Protein AF-A0A4V6HYA2-F1 (afdb_monomer_lite)

Structure (mmCIF, N/CA/C/O backbone):
data_AF-A0A4V6HYA2-F1
#
_entry.id   AF-A0A4V6HYA2-F1
#
loop_
_atom_site.group_PDB
_atom_site.id
_atom_site.type_symbol
_atom_site.label_atom_id
_atom_site.label_alt_id
_atom_site.label_comp_id
_atom_site.label_asym_id
_atom_site.label_entity_id
_atom_site.label_seq_id
_atom_site.pdbx_PDB_ins_code
_atom_site.Cartn_x
_atom_site.Cartn_y
_atom_site.Cartn_z
_atom_site.occupancy
_atom_site.B_iso_or_equiv
_atom_site.auth_seq_id
_atom_site.auth_comp_id
_atom_site.auth_asym_id
_atom_site.auth_atom_id
_atom_site.pdbx_PDB_model_num
ATOM 1 N N . MET A 1 1 ? -31.489 22.008 8.242 1.00 46.75 1 MET A N 1
ATOM 2 C CA . MET A 1 1 ? -30.169 21.991 8.919 1.00 46.75 1 MET A CA 1
ATOM 3 C C . MET A 1 1 ? -29.322 20.833 8.370 1.00 46.75 1 MET A C 1
ATOM 5 O O . MET A 1 1 ? -29.448 19.727 8.863 1.00 46.75 1 MET A O 1
ATOM 9 N N . ARG A 1 2 ? -28.520 21.044 7.308 1.00 51.34 2 ARG A N 1
ATOM 10 C CA . ARG A 1 2 ? -27.666 20.003 6.662 1.00 51.34 2 ARG A CA 1
ATOM 11 C C . ARG A 1 2 ? -26.319 20.557 6.142 1.00 51.34 2 ARG A C 1
ATOM 13 O O . ARG A 1 2 ? -25.624 19.907 5.380 1.00 51.34 2 ARG A O 1
ATOM 20 N N . ARG A 1 3 ? -25.953 21.790 6.525 1.00 50.59 3 ARG A N 1
ATOM 21 C CA . ARG A 1 3 ? -24.832 22.545 5.924 1.00 50.59 3 ARG A CA 1
ATOM 22 C C . ARG A 1 3 ? -23.485 22.354 6.636 1.00 50.59 3 ARG A C 1
ATOM 24 O O . ARG A 1 3 ? -22.467 22.786 6.120 1.00 50.59 3 ARG A O 1
ATOM 31 N N . ASN A 1 4 ? -23.471 21.728 7.818 1.00 56.28 4 ASN A N 1
ATOM 32 C CA . ASN A 1 4 ? -22.275 21.680 8.668 1.00 56.28 4 ASN A CA 1
ATOM 33 C C . ASN A 1 4 ? -21.522 20.337 8.637 1.00 56.28 4 ASN A C 1
ATOM 35 O O . ASN A 1 4 ? -20.375 20.297 9.064 1.00 56.28 4 ASN A O 1
ATOM 39 N N . SER A 1 5 ? -22.139 19.248 8.163 1.00 59.78 5 SER A N 1
ATOM 40 C CA . SER A 1 5 ? -21.451 17.958 7.979 1.00 59.78 5 SER A CA 1
ATOM 41 C C . SER A 1 5 ? -20.644 17.948 6.682 1.00 59.78 5 SER A C 1
ATOM 43 O O . SER A 1 5 ? -19.444 17.720 6.711 1.00 59.78 5 SER A O 1
ATOM 45 N N . PHE A 1 6 ? -21.269 18.364 5.580 1.00 61.50 6 PHE A N 1
ATOM 46 C CA . PHE A 1 6 ? -20.669 18.379 4.244 1.00 61.50 6 PHE A CA 1
ATOM 47 C C . PHE A 1 6 ? -19.342 19.156 4.174 1.00 61.50 6 PHE A C 1
ATOM 49 O O . PHE A 1 6 ? -18.348 18.660 3.656 1.00 61.50 6 PHE A O 1
ATOM 56 N N . ASN A 1 7 ? -19.285 20.343 4.790 1.00 66.69 7 ASN A N 1
ATOM 57 C CA . ASN A 1 7 ? -18.055 21.139 4.843 1.00 66.69 7 ASN A CA 1
ATOM 58 C C . ASN A 1 7 ? -16.952 20.477 5.683 1.00 66.69 7 ASN A C 1
ATOM 60 O O . ASN A 1 7 ? -15.773 20.665 5.396 1.00 66.69 7 ASN A O 1
ATOM 64 N N . LYS A 1 8 ? -17.311 19.709 6.717 1.00 73.81 8 LYS A N 1
ATOM 65 C CA . LYS A 1 8 ? -16.336 19.008 7.563 1.00 73.81 8 LYS A CA 1
ATOM 66 C C . LYS A 1 8 ? -15.752 17.794 6.851 1.00 73.81 8 LYS A C 1
ATOM 68 O O . LYS A 1 8 ? -14.559 17.547 6.991 1.00 73.81 8 LYS A O 1
ATOM 73 N N . ASP A 1 9 ? -16.566 17.069 6.093 1.00 72.31 9 ASP A N 1
ATOM 74 C CA . ASP A 1 9 ? -16.122 15.874 5.372 1.00 72.31 9 ASP A CA 1
ATOM 75 C C . ASP A 1 9 ? -15.231 16.247 4.180 1.00 72.31 9 ASP A C 1
ATOM 77 O O . ASP A 1 9 ? -14.180 15.635 3.985 1.00 72.31 9 ASP A O 1
ATOM 81 N N . ILE A 1 10 ? -15.555 17.337 3.474 1.00 77.19 10 ILE A N 1
ATOM 82 C CA . ILE A 1 10 ? -14.677 17.915 2.445 1.00 77.19 10 ILE A CA 1
ATOM 83 C C . ILE A 1 10 ? -13.364 18.406 3.058 1.00 77.19 10 ILE A C 1
ATOM 85 O O . ILE A 1 10 ? -12.298 18.096 2.538 1.00 77.19 10 ILE A O 1
ATOM 89 N N . LEU A 1 11 ? -13.408 19.135 4.179 1.00 80.25 11 LEU A N 1
ATOM 90 C CA . LEU A 1 11 ? -12.188 19.629 4.822 1.00 80.25 11 LEU A CA 1
ATOM 91 C C . LEU A 1 11 ? -11.272 18.477 5.259 1.00 80.25 11 LEU A C 1
ATOM 93 O O . LEU A 1 11 ? -10.065 18.537 5.040 1.00 80.25 11 LEU A O 1
ATOM 97 N N . LYS A 1 12 ? -11.837 17.405 5.827 1.00 77.56 12 LYS A N 1
ATOM 98 C CA . LYS A 1 12 ? -11.081 16.190 6.167 1.00 77.56 12 LYS A CA 1
ATOM 99 C C . LYS A 1 12 ? -10.461 15.542 4.934 1.00 77.56 12 LYS A C 1
ATOM 101 O O . LYS A 1 12 ? -9.296 15.168 4.986 1.00 77.56 12 LYS A O 1
ATOM 106 N N . ALA A 1 13 ? -11.223 15.424 3.847 1.00 76.88 13 ALA A N 1
ATOM 107 C CA . ALA A 1 13 ? -10.752 14.854 2.590 1.00 76.88 13 ALA A CA 1
ATOM 108 C C . ALA A 1 13 ? -9.584 15.665 2.002 1.00 76.88 13 ALA A C 1
ATOM 110 O O . ALA A 1 13 ? -8.566 15.090 1.633 1.00 76.88 13 ALA A O 1
ATOM 111 N N . VAL A 1 14 ? -9.692 16.998 2.000 1.00 80.25 14 VAL A N 1
ATOM 112 C CA . VAL A 1 14 ? -8.632 17.904 1.529 1.00 80.25 14 VAL A CA 1
ATOM 113 C C . VAL A 1 14 ? -7.381 17.803 2.399 1.00 80.25 14 VAL A C 1
ATOM 115 O O . VAL A 1 14 ? -6.282 17.724 1.863 1.00 80.25 14 VAL A O 1
ATOM 118 N N . ILE A 1 15 ? -7.526 17.768 3.727 1.00 84.31 15 ILE A N 1
ATOM 119 C CA . ILE A 1 15 ? -6.385 17.625 4.645 1.00 84.31 15 ILE A CA 1
ATOM 120 C C . ILE A 1 15 ? -5.699 16.266 4.458 1.00 84.31 15 ILE A C 1
ATOM 122 O O . ILE A 1 15 ? -4.473 16.209 4.431 1.00 84.31 15 ILE A O 1
ATOM 126 N N . LEU A 1 16 ? -6.471 15.186 4.306 1.00 80.00 16 LEU A N 1
ATOM 127 C CA . LEU A 1 16 ? -5.935 13.848 4.041 1.00 80.00 16 LEU A CA 1
ATOM 128 C C . LEU A 1 16 ? -5.175 13.793 2.718 1.00 80.00 16 LEU A C 1
ATOM 130 O O . LEU A 1 16 ? -4.045 13.316 2.692 1.00 80.00 16 LEU A O 1
ATOM 134 N N . PHE A 1 17 ? -5.771 14.318 1.648 1.00 81.50 17 PHE A N 1
ATOM 135 C CA . PHE A 1 17 ? -5.132 14.389 0.338 1.00 81.50 17 PHE A CA 1
ATOM 136 C C . PHE A 1 17 ? -3.841 15.209 0.391 1.00 81.50 17 PHE A C 1
ATOM 138 O O . PHE A 1 17 ? -2.791 14.724 -0.013 1.00 81.50 17 PHE A O 1
ATOM 145 N N . ALA A 1 18 ? -3.890 16.416 0.963 1.00 81.31 18 ALA A N 1
ATOM 146 C CA . ALA A 1 18 ? -2.717 17.275 1.089 1.00 81.31 18 ALA A CA 1
ATOM 147 C C . ALA A 1 18 ? -1.606 16.612 1.920 1.00 81.31 18 ALA A C 1
ATOM 149 O O . ALA A 1 18 ? -0.442 16.672 1.537 1.00 81.31 18 ALA A O 1
ATOM 150 N N . GLY A 1 19 ? -1.957 15.950 3.027 1.00 81.94 19 GLY A N 1
ATOM 151 C CA . GLY A 1 19 ? -1.000 15.227 3.861 1.00 81.94 19 GLY A CA 1
ATOM 152 C C . GLY A 1 19 ? -0.316 14.079 3.118 1.00 81.94 19 GLY A C 1
ATOM 153 O O . GLY A 1 19 ? 0.905 13.962 3.189 1.00 81.94 19 GLY A O 1
ATOM 154 N N . LEU A 1 20 ? -1.083 13.279 2.369 1.00 81.69 20 LEU A N 1
ATOM 155 C CA . LEU A 1 20 ? -0.540 12.193 1.548 1.00 81.69 20 LEU A CA 1
ATOM 156 C C . LEU A 1 20 ? 0.333 12.729 0.408 1.00 81.69 20 LEU A C 1
ATOM 158 O O . LEU A 1 20 ? 1.443 12.248 0.238 1.00 81.69 20 LEU A O 1
ATOM 162 N N . CYS A 1 21 ? -0.093 13.770 -0.310 1.00 79.06 21 CYS A N 1
ATOM 163 C CA . CYS A 1 21 ? 0.717 14.369 -1.376 1.00 79.06 21 CYS A CA 1
ATOM 164 C C . CYS A 1 21 ? 2.042 14.941 -0.864 1.00 79.06 21 CYS A C 1
ATOM 166 O O . CYS A 1 21 ? 3.073 14.763 -1.509 1.00 79.06 21 CYS A O 1
ATOM 168 N N . ILE A 1 22 ? 2.035 15.620 0.289 1.00 82.44 22 ILE A N 1
ATOM 169 C CA . ILE A 1 22 ? 3.264 16.139 0.902 1.00 82.44 22 ILE A CA 1
ATOM 170 C C . ILE A 1 22 ? 4.171 14.980 1.315 1.00 82.44 22 ILE A C 1
ATOM 172 O O . ILE A 1 22 ? 5.372 15.041 1.067 1.00 82.44 22 ILE A O 1
ATOM 176 N N . TYR A 1 23 ? 3.610 13.930 1.921 1.00 83.62 23 TYR A N 1
ATOM 177 C CA . TYR A 1 23 ? 4.384 12.754 2.306 1.00 83.62 23 TYR A CA 1
ATOM 178 C C . TYR A 1 23 ? 5.027 12.092 1.088 1.00 83.62 23 TYR A C 1
ATOM 180 O O . TYR A 1 23 ? 6.231 11.872 1.096 1.00 83.62 23 TYR A O 1
ATOM 188 N N . GLU A 1 24 ? 4.252 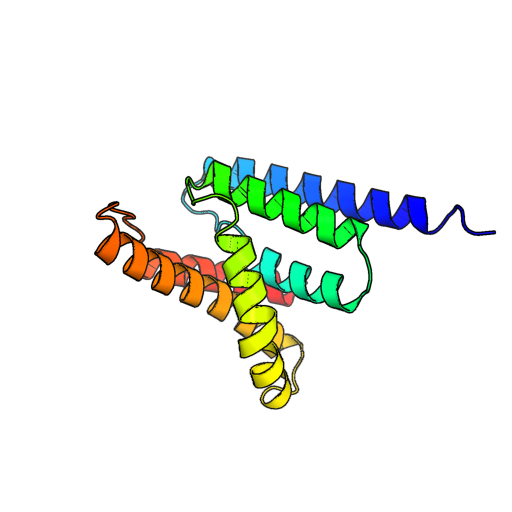11.839 0.036 1.00 78.19 24 GLU A N 1
ATOM 189 C CA . GLU A 1 24 ? 4.734 11.202 -1.191 1.00 78.19 24 GLU A CA 1
ATOM 190 C C . GLU A 1 24 ? 5.782 12.050 -1.900 1.00 78.19 24 GLU A C 1
ATOM 192 O O . GLU A 1 24 ? 6.796 11.523 -2.334 1.00 78.19 24 GLU A O 1
ATOM 197 N N . SER A 1 25 ? 5.617 13.374 -1.913 1.00 76.31 25 SER A N 1
ATOM 198 C CA . SER A 1 25 ? 6.635 14.281 -2.461 1.00 76.31 25 SER A CA 1
ATOM 199 C C . SER A 1 25 ? 7.949 14.232 -1.666 1.00 76.31 25 SER A C 1
ATOM 201 O O . SER A 1 25 ? 9.025 14.450 -2.215 1.00 76.31 25 SER A O 1
ATOM 203 N N . ILE A 1 26 ? 7.889 13.975 -0.354 1.00 77.88 26 ILE A N 1
ATOM 204 C CA . ILE A 1 26 ? 9.082 13.796 0.489 1.00 77.88 26 ILE A CA 1
ATOM 205 C C . ILE A 1 26 ? 9.661 12.387 0.299 1.00 77.88 26 ILE A C 1
ATOM 207 O O . ILE A 1 26 ? 10.882 12.222 0.267 1.00 77.88 26 ILE A O 1
ATOM 211 N N . ALA A 1 27 ? 8.800 11.378 0.164 1.00 75.94 27 ALA A N 1
ATOM 212 C CA . ALA A 1 27 ? 9.175 9.989 -0.056 1.00 75.94 27 ALA A CA 1
ATOM 213 C C . ALA A 1 27 ? 9.836 9.790 -1.425 1.00 75.94 27 ALA A C 1
ATOM 215 O O . ALA A 1 27 ? 10.847 9.100 -1.507 1.00 75.94 27 ALA A O 1
ATOM 216 N N . SER A 1 28 ? 9.368 10.467 -2.478 1.00 68.50 28 SER A N 1
AT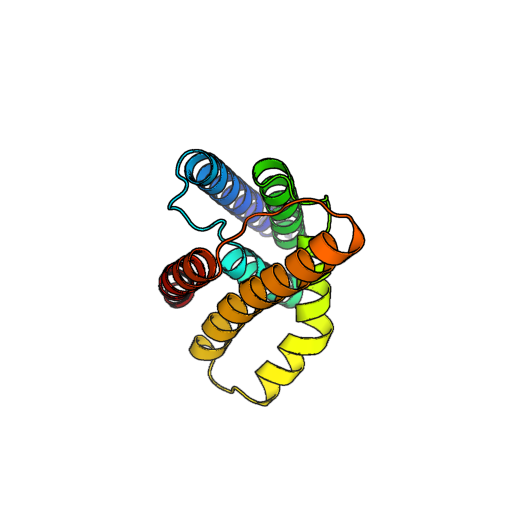OM 217 C CA . SER A 1 28 ? 9.980 10.389 -3.809 1.00 68.50 28 SER A CA 1
ATOM 218 C C . SER A 1 28 ? 11.401 10.968 -3.836 1.00 68.50 28 SER A C 1
ATOM 220 O O . SER A 1 28 ? 12.253 10.496 -4.589 1.00 68.50 28 SER A O 1
ATOM 222 N N . MET A 1 29 ? 11.715 11.917 -2.945 1.00 71.38 29 MET A N 1
ATOM 223 C CA . MET A 1 29 ? 13.083 12.419 -2.744 1.00 71.38 29 MET A CA 1
ATOM 224 C C . MET A 1 29 ? 13.960 11.492 -1.885 1.00 71.38 29 MET A C 1
ATOM 226 O O . MET A 1 29 ? 15.189 11.547 -1.974 1.00 71.38 29 MET A O 1
ATOM 230 N N . LEU A 1 30 ? 13.359 10.655 -1.037 1.00 71.69 30 LEU A N 1
ATOM 231 C CA . LEU A 1 30 ? 14.042 9.783 -0.083 1.00 71.69 30 LEU A CA 1
ATOM 232 C C . LEU A 1 30 ? 13.723 8.318 -0.391 1.00 71.69 30 LEU A C 1
ATOM 234 O O . LEU A 1 30 ? 12.768 7.766 0.138 1.00 71.69 30 LEU A O 1
ATOM 238 N N . VAL A 1 31 ? 14.611 7.645 -1.128 1.00 68.12 31 VAL A N 1
ATOM 239 C CA . VAL A 1 31 ? 14.508 6.217 -1.520 1.00 68.12 31 VAL A CA 1
ATOM 240 C C . VAL A 1 31 ? 14.205 5.258 -0.348 1.00 68.12 31 VAL A C 1
ATOM 242 O O . VAL A 1 31 ? 13.755 4.135 -0.546 1.00 68.12 31 VAL A O 1
ATOM 245 N N . PHE A 1 32 ? 14.464 5.680 0.890 1.00 67.62 32 PHE A N 1
ATOM 246 C CA . PHE A 1 32 ? 14.249 4.883 2.094 1.00 67.62 32 PHE A CA 1
ATOM 247 C C . PHE A 1 32 ? 12.822 4.963 2.662 1.00 67.62 32 PHE A C 1
ATOM 249 O O . PHE A 1 32 ? 12.470 4.155 3.522 1.00 67.62 32 PHE A O 1
ATOM 256 N N . LEU A 1 33 ? 12.007 5.931 2.235 1.00 69.31 33 LEU A N 1
ATOM 257 C CA . LEU A 1 33 ? 10.640 6.085 2.727 1.00 69.31 33 LEU A CA 1
ATOM 258 C C . LEU A 1 33 ? 9.675 5.178 1.940 1.00 69.31 33 LEU A C 1
ATOM 260 O O . LEU A 1 33 ? 9.722 5.169 0.712 1.00 69.31 33 LEU A O 1
ATOM 264 N N . PRO A 1 34 ? 8.797 4.421 2.624 1.00 74.12 34 PRO A N 1
ATOM 265 C CA . PRO A 1 34 ? 7.817 3.573 1.960 1.00 74.12 34 PRO A CA 1
ATOM 266 C C . PRO A 1 34 ? 6.699 4.420 1.321 1.00 74.12 34 PRO A C 1
ATOM 268 O O . PRO A 1 34 ? 6.225 5.348 1.973 1.00 74.12 34 PRO A O 1
ATOM 271 N N . PRO A 1 35 ? 6.207 4.073 0.119 1.00 75.56 35 PRO A N 1
ATOM 272 C CA . PRO A 1 35 ? 5.159 4.812 -0.613 1.00 75.56 35 PRO A CA 1
ATOM 273 C C . PRO A 1 35 ? 3.724 4.676 -0.042 1.00 75.56 35 PRO A C 1
ATOM 275 O O . PRO A 1 35 ? 2.739 4.686 -0.778 1.00 75.56 35 PRO A O 1
ATOM 278 N N . LEU A 1 36 ? 3.586 4.450 1.272 1.00 84.31 36 LEU A N 1
ATOM 279 C CA . LEU A 1 36 ? 2.324 4.338 2.033 1.00 84.31 36 LEU A CA 1
ATOM 280 C C . LEU A 1 36 ? 1.204 3.490 1.398 1.00 84.31 36 LEU A C 1
ATOM 282 O O . LEU A 1 36 ? 0.024 3.684 1.707 1.00 84.31 36 LEU A O 1
ATOM 286 N N . ILE A 1 37 ? 1.542 2.518 0.546 1.00 84.56 37 ILE A N 1
ATOM 287 C CA . ILE A 1 37 ? 0.581 1.749 -0.258 1.00 84.56 37 ILE A CA 1
ATOM 288 C C . ILE A 1 37 ? -0.395 0.983 0.644 1.00 84.56 37 ILE A C 1
ATOM 290 O O . ILE A 1 37 ? -1.606 0.962 0.399 1.00 84.56 37 ILE A O 1
ATOM 294 N N . GLY A 1 38 ? 0.107 0.379 1.720 1.00 83.81 38 GLY A N 1
ATOM 295 C CA . GLY A 1 38 ? -0.707 -0.353 2.685 1.00 83.81 38 GLY A CA 1
ATOM 296 C C . GLY A 1 38 ? -1.639 0.562 3.475 1.00 83.81 38 GLY A C 1
ATOM 297 O O . GLY A 1 38 ? -2.805 0.220 3.689 1.00 83.81 38 GLY A O 1
ATOM 298 N N . ILE A 1 39 ? -1.170 1.749 3.863 1.00 84.44 39 ILE A N 1
ATOM 299 C CA . ILE A 1 39 ? -2.006 2.759 4.532 1.00 84.44 39 ILE A CA 1
ATOM 300 C C . ILE A 1 39 ? -3.110 3.258 3.600 1.00 84.44 39 ILE A C 1
ATOM 302 O O . ILE A 1 39 ? -4.268 3.342 4.020 1.00 84.44 39 ILE A O 1
ATOM 306 N N . CYS A 1 40 ? -2.777 3.544 2.341 1.00 85.31 40 CYS A N 1
ATOM 307 C CA . CYS A 1 40 ? -3.744 3.936 1.321 1.00 85.31 40 CYS A CA 1
ATOM 308 C C . CYS A 1 40 ? -4.842 2.877 1.171 1.00 85.31 40 CYS A C 1
ATOM 310 O O . CYS A 1 40 ? -6.021 3.228 1.167 1.00 85.31 40 CYS A O 1
ATOM 312 N N . LEU A 1 41 ? -4.486 1.590 1.166 1.00 86.44 41 LEU A N 1
ATOM 313 C CA . LEU A 1 41 ? -5.456 0.496 1.128 1.00 86.44 41 LEU A CA 1
ATOM 314 C C . LEU A 1 41 ? -6.324 0.421 2.398 1.00 86.44 41 LEU A C 1
ATOM 316 O O . LEU A 1 41 ? -7.542 0.267 2.298 1.00 86.44 41 LEU A O 1
ATOM 320 N N . ILE A 1 42 ? -5.747 0.572 3.596 1.00 85.44 42 ILE A N 1
ATOM 321 C CA . ILE A 1 42 ? -6.530 0.595 4.848 1.00 85.44 42 ILE A CA 1
ATOM 322 C C . ILE A 1 42 ? -7.557 1.733 4.818 1.00 85.44 42 ILE A C 1
ATOM 324 O O . ILE A 1 42 ? -8.726 1.539 5.169 1.00 85.44 42 ILE A O 1
ATOM 328 N N . LEU A 1 43 ? -7.121 2.929 4.423 1.00 83.69 43 LEU A N 1
ATOM 329 C CA . LEU A 1 43 ? -7.979 4.103 4.360 1.00 83.69 43 LEU A CA 1
ATOM 330 C C . LEU A 1 43 ? -9.041 3.969 3.256 1.00 83.69 43 LEU A C 1
ATOM 332 O O . LEU A 1 43 ? -10.188 4.358 3.482 1.00 83.69 43 LEU A O 1
ATOM 336 N N . PHE A 1 44 ? -8.697 3.362 2.115 1.00 86.00 44 PHE A N 1
ATOM 337 C CA . PHE A 1 44 ? -9.623 3.061 1.021 1.00 86.00 44 PHE A CA 1
ATOM 338 C C . PHE A 1 44 ? -10.798 2.208 1.511 1.00 86.00 44 PHE A C 1
ATOM 340 O O . PHE A 1 44 ? -11.949 2.615 1.374 1.00 86.00 44 PHE A O 1
ATOM 347 N N . ILE A 1 45 ? -10.516 1.089 2.188 1.00 84.12 45 ILE A N 1
ATOM 348 C CA . ILE A 1 45 ? -11.549 0.200 2.753 1.00 84.12 45 ILE A CA 1
ATOM 349 C C . ILE A 1 45 ? -12.396 0.941 3.788 1.00 84.12 45 ILE A C 1
ATOM 351 O O . ILE A 1 45 ? -13.616 0.797 3.838 1.00 84.12 45 ILE A O 1
ATOM 355 N N . ARG A 1 46 ? -11.757 1.747 4.641 1.00 83.81 46 ARG A N 1
ATOM 356 C CA . ARG A 1 46 ? -12.457 2.486 5.695 1.00 83.81 46 ARG A CA 1
ATOM 357 C C . ARG A 1 46 ? -13.439 3.510 5.124 1.00 83.81 46 ARG A C 1
ATOM 359 O O . ARG A 1 46 ? -14.520 3.687 5.692 1.00 83.81 46 ARG A O 1
ATOM 366 N N . PHE A 1 47 ? -13.077 4.217 4.055 1.00 81.38 47 PHE A N 1
ATOM 367 C CA . PHE A 1 47 ? -13.971 5.199 3.435 1.00 81.38 47 PHE A CA 1
ATOM 368 C C . PHE A 1 47 ? -15.033 4.573 2.544 1.00 81.38 47 PHE A C 1
ATOM 370 O O . PHE A 1 47 ? -16.151 5.084 2.543 1.00 81.38 47 PHE A O 1
ATOM 377 N N . ASP A 1 48 ? -14.733 3.439 1.913 1.00 80.25 48 ASP A N 1
ATOM 378 C CA . ASP A 1 48 ? -15.726 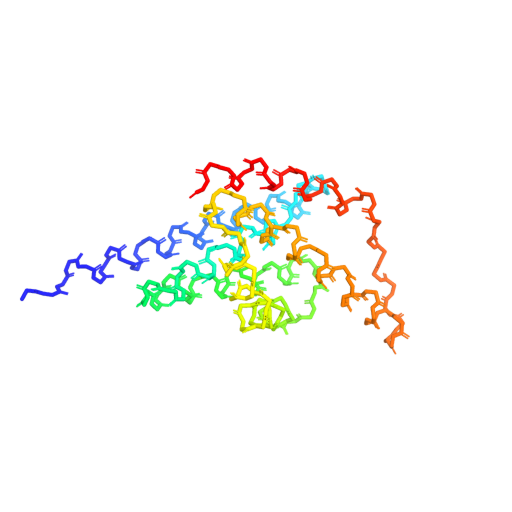2.618 1.216 1.00 80.25 48 ASP A CA 1
ATOM 379 C C . ASP A 1 48 ? -16.832 2.150 2.185 1.00 80.25 48 ASP A C 1
ATOM 381 O O . ASP A 1 48 ? -18.019 2.343 1.942 1.00 80.25 48 ASP A O 1
ATOM 385 N N . GLN A 1 49 ? -16.456 1.671 3.377 1.00 77.56 49 GLN A N 1
ATOM 386 C CA . GLN A 1 49 ? -17.417 1.226 4.398 1.00 77.56 49 GLN A CA 1
ATOM 387 C C . GLN A 1 49 ? -18.170 2.355 5.119 1.00 77.56 49 GLN A C 1
ATOM 389 O O . GLN A 1 49 ? -19.209 2.101 5.728 1.00 77.56 49 GLN A O 1
ATOM 394 N N . SER A 1 50 ? -17.644 3.584 5.124 1.00 72.69 50 SER A N 1
ATOM 395 C CA . SER A 1 50 ? -18.249 4.714 5.853 1.00 72.69 50 SER A CA 1
ATOM 396 C C . SER A 1 50 ? -19.109 5.633 4.984 1.00 72.69 50 SER A C 1
ATOM 398 O O . SER A 1 50 ? -19.509 6.696 5.460 1.00 72.69 50 SER A O 1
ATOM 400 N N . ASP A 1 51 ? -19.400 5.224 3.742 1.00 70.19 51 ASP A N 1
ATOM 401 C CA . ASP A 1 51 ? -20.243 5.939 2.767 1.00 70.19 51 ASP A CA 1
ATOM 402 C C . ASP A 1 51 ? -19.786 7.399 2.534 1.00 70.19 51 ASP A C 1
ATOM 404 O O . ASP A 1 51 ? -20.547 8.303 2.179 1.00 70.19 51 ASP A O 1
ATOM 408 N N . ASN A 1 52 ? -18.495 7.657 2.778 1.00 76.19 52 ASN A N 1
ATOM 409 C CA . ASN A 1 52 ? -17.893 8.985 2.757 1.00 76.19 52 ASN A CA 1
ATOM 410 C C . ASN A 1 52 ? -17.265 9.254 1.388 1.00 76.19 52 ASN A C 1
ATOM 412 O O . ASN A 1 52 ? -16.042 9.254 1.220 1.00 76.19 52 ASN A O 1
ATOM 416 N N . PHE A 1 53 ? -18.126 9.513 0.401 1.00 77.31 53 PHE A N 1
ATOM 417 C CA . PHE A 1 53 ? -17.737 9.678 -1.003 1.00 77.31 53 PHE A CA 1
ATOM 418 C C . PHE A 1 53 ? -16.602 10.698 -1.217 1.00 77.31 53 PHE A C 1
ATOM 420 O O . PHE A 1 53 ? -15.686 10.451 -1.994 1.00 77.31 53 PHE A O 1
ATOM 427 N N . TYR A 1 54 ? -16.604 11.824 -0.493 1.00 79.00 54 TYR A N 1
ATOM 428 C CA . TYR A 1 54 ? -15.560 12.852 -0.623 1.00 79.00 54 TYR A CA 1
ATOM 429 C C . TYR A 1 54 ? -14.188 12.379 -0.146 1.00 79.00 54 TYR A C 1
ATOM 431 O O . TYR A 1 54 ? -13.180 12.665 -0.788 1.00 79.00 54 TYR A O 1
ATOM 439 N N . SER A 1 55 ? -14.136 11.658 0.975 1.00 79.38 55 SER A N 1
ATOM 440 C CA . SER A 1 55 ? -12.880 11.111 1.493 1.00 79.38 55 SER A CA 1
ATOM 441 C C . SER A 1 55 ? -12.380 9.957 0.626 1.00 79.38 55 SER A C 1
ATOM 443 O O . SER A 1 55 ? -11.177 9.845 0.411 1.00 79.38 55 SER A O 1
ATOM 445 N N . PHE A 1 56 ? -13.289 9.157 0.065 1.00 82.00 56 PHE A N 1
ATOM 446 C CA . PHE A 1 56 ? -12.951 8.135 -0.923 1.00 82.00 56 PHE A CA 1
ATOM 447 C C . PHE A 1 56 ? -12.347 8.746 -2.195 1.00 82.00 56 PHE A C 1
ATOM 449 O O . PHE A 1 56 ? -11.277 8.325 -2.628 1.00 82.00 56 PHE A O 1
ATOM 456 N N . LEU A 1 57 ? -12.978 9.789 -2.747 1.00 82.50 57 LEU A N 1
ATOM 457 C CA . LEU A 1 57 ? -12.471 10.504 -3.921 1.00 82.50 57 LEU A CA 1
ATOM 458 C C . LEU A 1 57 ? -11.076 11.094 -3.661 1.00 82.50 57 LEU A C 1
ATOM 460 O O . LEU A 1 57 ? -10.193 10.985 -4.505 1.00 82.50 57 LEU A O 1
ATOM 464 N N . ALA A 1 58 ? -10.860 11.671 -2.476 1.00 82.81 58 ALA A N 1
ATOM 465 C CA . ALA A 1 58 ? -9.555 12.187 -2.075 1.00 82.81 58 ALA A CA 1
ATOM 466 C C . ALA A 1 58 ? -8.477 11.094 -2.037 1.00 82.81 58 ALA A C 1
ATOM 468 O O . ALA A 1 58 ? -7.376 11.327 -2.529 1.00 82.81 58 ALA A O 1
ATOM 469 N N . ILE A 1 59 ? -8.781 9.899 -1.519 1.00 85.62 59 ILE A N 1
ATOM 470 C CA . ILE A 1 59 ? -7.836 8.773 -1.584 1.00 85.62 59 ILE A CA 1
ATOM 471 C C . ILE A 1 59 ? -7.597 8.343 -3.019 1.00 85.62 59 ILE A C 1
ATOM 473 O O . ILE A 1 59 ? -6.451 8.129 -3.384 1.00 85.62 59 ILE A O 1
ATOM 477 N N . ALA A 1 60 ? -8.642 8.221 -3.835 1.00 84.44 60 ALA A N 1
ATOM 478 C CA . ALA A 1 60 ? -8.476 7.812 -5.224 1.00 84.44 60 ALA A CA 1
ATOM 479 C C . ALA A 1 60 ? -7.544 8.775 -5.978 1.00 84.44 60 ALA A C 1
ATOM 481 O O . ALA A 1 60 ? -6.630 8.331 -6.667 1.00 84.44 60 ALA A O 1
ATOM 482 N N . CYS A 1 61 ? -7.702 10.086 -5.770 1.00 84.06 61 CYS A N 1
ATOM 483 C CA . CYS A 1 61 ? -6.771 11.083 -6.293 1.00 84.06 61 CYS A CA 1
ATOM 484 C C . CYS A 1 61 ? -5.359 10.939 -5.707 1.00 84.06 61 CYS A C 1
ATOM 486 O O . CYS A 1 61 ? -4.391 11.079 -6.450 1.00 84.06 61 CYS A O 1
ATOM 488 N N . ALA A 1 62 ? -5.220 10.667 -4.404 1.00 84.44 62 ALA A N 1
ATOM 489 C CA . ALA A 1 62 ? -3.910 10.469 -3.778 1.00 84.44 62 ALA A CA 1
ATOM 490 C C . ALA A 1 62 ? -3.190 9.245 -4.359 1.00 84.44 62 ALA A C 1
ATOM 492 O O . ALA A 1 62 ? -2.010 9.324 -4.668 1.00 84.44 62 ALA A O 1
ATOM 493 N N . VAL A 1 63 ? -3.904 8.140 -4.576 1.00 85.75 63 VAL A N 1
ATOM 494 C CA . VAL A 1 63 ? -3.355 6.919 -5.182 1.00 85.75 63 VAL A CA 1
ATOM 495 C C . VAL A 1 63 ? -2.890 7.178 -6.613 1.00 85.75 63 VAL A C 1
ATOM 497 O O . VAL A 1 63 ? -1.801 6.753 -6.976 1.00 85.75 63 VAL A O 1
ATOM 500 N N . ILE A 1 64 ? -3.653 7.938 -7.401 1.00 84.94 64 ILE A N 1
ATOM 501 C CA . ILE A 1 64 ? -3.226 8.348 -8.748 1.00 84.94 64 ILE A CA 1
ATOM 502 C C . ILE A 1 64 ? -1.948 9.196 -8.686 1.00 84.94 64 ILE A C 1
ATOM 504 O O . ILE A 1 64 ? -1.065 9.059 -9.528 1.00 84.94 64 ILE A O 1
ATOM 508 N N . PHE A 1 65 ? -1.822 10.067 -7.683 1.00 83.25 65 PHE A N 1
ATOM 509 C CA . PHE A 1 65 ? -0.608 10.856 -7.485 1.00 83.25 65 PHE A CA 1
ATOM 510 C C . PHE A 1 65 ? 0.603 9.968 -7.146 1.00 83.25 65 PHE A C 1
ATOM 512 O O . PHE A 1 65 ? 1.661 10.136 -7.748 1.00 83.25 65 PHE A O 1
ATOM 519 N N . VAL A 1 66 ? 0.426 8.972 -6.266 1.00 81.25 66 VAL A N 1
ATOM 520 C CA . VAL A 1 66 ? 1.447 7.950 -5.956 1.00 81.25 66 VAL A CA 1
ATOM 521 C C . VAL A 1 66 ? 1.874 7.201 -7.217 1.00 81.25 66 VAL A C 1
ATOM 523 O O . VAL A 1 66 ? 3.066 6.977 -7.421 1.00 81.25 66 VAL A O 1
ATOM 526 N N . GLU A 1 67 ? 0.919 6.816 -8.068 1.00 81.75 67 GLU A N 1
ATOM 527 C CA . GLU A 1 67 ? 1.203 6.111 -9.322 1.00 81.75 67 GLU A CA 1
ATOM 528 C C . GLU A 1 67 ? 2.102 6.939 -10.246 1.00 81.75 67 GLU A C 1
ATOM 530 O O . GLU A 1 67 ? 3.071 6.411 -10.790 1.00 81.75 67 GLU A O 1
ATOM 535 N N . ILE A 1 68 ? 1.825 8.241 -10.375 1.00 81.31 68 ILE A N 1
ATOM 536 C CA . ILE A 1 68 ? 2.610 9.157 -11.212 1.00 81.31 68 ILE A CA 1
ATOM 537 C C . ILE A 1 68 ? 4.032 9.321 -10.668 1.00 81.31 68 ILE A C 1
ATOM 539 O O . ILE A 1 68 ? 4.988 9.192 -11.431 1.00 81.31 68 ILE A O 1
ATOM 543 N N . GLU A 1 69 ? 4.182 9.570 -9.365 1.00 79.81 69 GLU A N 1
ATOM 544 C CA . GLU A 1 69 ? 5.496 9.769 -8.732 1.00 79.81 69 GLU A CA 1
ATOM 545 C C . GLU A 1 69 ? 6.372 8.507 -8.806 1.00 79.81 69 GLU A C 1
ATOM 547 O O . GLU A 1 69 ? 7.580 8.596 -9.021 1.00 79.81 69 GLU A O 1
ATOM 552 N N . ASN A 1 70 ? 5.767 7.321 -8.687 1.00 74.94 70 ASN A N 1
ATOM 553 C CA . ASN A 1 70 ? 6.484 6.042 -8.697 1.00 74.94 70 ASN A CA 1
ATOM 554 C C . ASN A 1 70 ? 6.575 5.392 -10.088 1.00 74.94 70 ASN A C 1
ATOM 556 O O . ASN A 1 70 ? 7.053 4.263 -10.208 1.00 74.94 70 ASN A O 1
ATOM 560 N N . ASN A 1 71 ? 6.153 6.095 -11.146 1.00 75.25 71 ASN A N 1
ATOM 561 C CA . ASN A 1 71 ? 6.194 5.617 -12.533 1.00 75.25 71 ASN A CA 1
ATOM 562 C C . ASN A 1 71 ? 5.402 4.307 -12.757 1.00 75.25 71 ASN A C 1
ATOM 564 O O . ASN A 1 71 ? 5.753 3.464 -13.588 1.00 75.25 71 ASN A O 1
ATOM 568 N N . ILE A 1 72 ? 4.329 4.130 -11.986 1.00 77.31 72 ILE A N 1
ATOM 569 C CA . ILE A 1 72 ? 3.405 2.997 -12.059 1.00 77.31 72 ILE A CA 1
ATOM 570 C C . ILE A 1 72 ? 2.306 3.351 -13.075 1.00 77.31 72 ILE A C 1
ATOM 572 O O . ILE A 1 72 ? 1.866 4.502 -13.133 1.00 77.31 72 ILE A O 1
ATOM 576 N N . PRO A 1 73 ? 1.812 2.391 -13.878 1.00 80.88 73 PRO A N 1
ATOM 577 C CA . PRO A 1 73 ? 0.677 2.638 -14.760 1.00 80.88 73 PRO A CA 1
ATOM 578 C C . PRO A 1 73 ? -0.546 3.184 -14.005 1.00 80.88 73 PRO A C 1
ATOM 580 O O . PRO A 1 73 ? -0.940 2.656 -12.967 1.00 80.88 73 PRO A O 1
ATOM 583 N N . LEU A 1 74 ? -1.172 4.223 -14.561 1.00 83.38 74 LEU A N 1
ATOM 584 C CA . LEU A 1 74 ? -2.347 4.870 -13.970 1.00 83.38 74 LEU A CA 1
ATOM 585 C C . LEU A 1 74 ? -3.510 3.884 -13.778 1.00 83.38 74 LEU A C 1
ATOM 587 O O . LEU A 1 74 ? -3.864 3.133 -14.690 1.00 83.38 74 LEU A O 1
ATOM 591 N N . GLY A 1 75 ? -4.146 3.932 -12.610 1.00 80.31 75 GLY A N 1
ATOM 592 C CA . GLY A 1 75 ? -5.268 3.082 -12.219 1.00 80.31 75 GLY A CA 1
ATOM 593 C C . GLY A 1 75 ? -4.878 1.662 -11.805 1.00 80.31 75 GLY A C 1
ATOM 594 O O . GLY A 1 75 ? -5.758 0.876 -11.446 1.00 80.31 75 GLY A O 1
ATOM 595 N N . PHE A 1 76 ? -3.592 1.317 -11.833 1.00 83.81 76 PHE A N 1
ATOM 596 C CA . PHE A 1 76 ? -3.105 0.002 -11.448 1.00 83.81 76 PHE A CA 1
ATOM 597 C C . PHE A 1 76 ? -3.284 -0.268 -9.951 1.00 83.81 76 PHE A C 1
ATOM 599 O O . PHE A 1 76 ? -3.906 -1.264 -9.583 1.00 83.81 76 PHE A O 1
ATOM 606 N N . LEU A 1 77 ? -2.818 0.628 -9.079 1.00 85.25 77 LEU A N 1
ATOM 607 C CA . LEU A 1 77 ? -2.981 0.510 -7.627 1.00 85.25 77 LEU A CA 1
ATOM 608 C C . LEU A 1 77 ? -4.462 0.510 -7.244 1.00 85.25 77 LEU A C 1
ATOM 610 O O . LEU A 1 77 ? -4.881 -0.293 -6.413 1.00 85.25 77 LEU A O 1
ATOM 614 N N . LEU A 1 78 ? -5.277 1.340 -7.899 1.00 86.62 78 LEU A N 1
ATOM 615 C CA . LEU A 1 78 ? -6.730 1.326 -7.705 1.00 86.62 78 LEU A CA 1
ATOM 616 C C . LEU A 1 78 ? -7.356 -0.022 -8.086 1.00 86.62 78 LEU A C 1
ATOM 618 O O . LEU A 1 78 ? -8.191 -0.539 -7.340 1.00 86.62 78 LEU A O 1
ATOM 622 N N . ALA A 1 79 ? -6.944 -0.622 -9.206 1.00 86.50 79 ALA A N 1
ATOM 623 C CA . ALA A 1 79 ? -7.408 -1.947 -9.608 1.00 86.50 79 ALA A CA 1
ATOM 624 C C . ALA A 1 79 ? -6.988 -3.028 -8.599 1.00 86.50 79 ALA A C 1
ATOM 626 O O . ALA A 1 79 ? -7.807 -3.877 -8.236 1.00 86.50 79 ALA A O 1
ATOM 627 N N .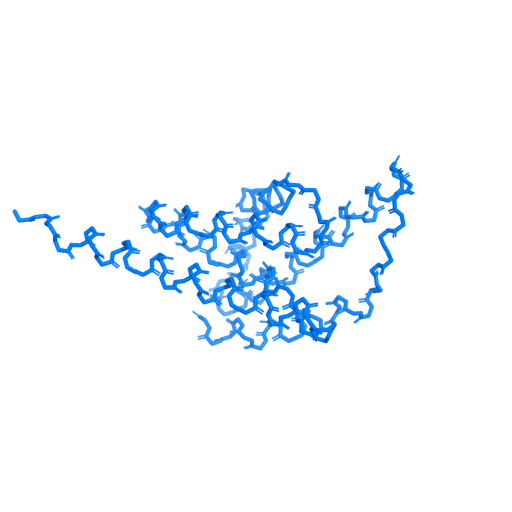 VAL A 1 80 ? -5.753 -2.967 -8.087 1.00 87.25 80 VAL A N 1
ATOM 628 C CA . VAL A 1 80 ? -5.267 -3.863 -7.024 1.00 87.25 80 VAL A CA 1
ATOM 629 C C . VAL A 1 80 ? -6.088 -3.694 -5.748 1.00 87.25 80 VAL A C 1
ATOM 631 O O . VAL A 1 80 ? -6.512 -4.684 -5.151 1.00 87.25 80 VAL A O 1
ATOM 634 N N . PHE A 1 81 ? -6.371 -2.458 -5.342 1.00 87.75 81 PHE A N 1
ATOM 635 C CA . PHE A 1 81 ? -7.153 -2.175 -4.140 1.00 87.75 81 PHE A CA 1
ATOM 636 C C . PHE A 1 81 ? -8.586 -2.681 -4.270 1.00 87.75 81 PHE A C 1
ATOM 638 O O . PHE A 1 81 ? -9.095 -3.305 -3.339 1.00 87.75 81 PHE A O 1
ATOM 645 N N . LEU A 1 82 ? -9.217 -2.496 -5.431 1.00 86.69 82 LEU A N 1
ATOM 646 C CA . LEU A 1 82 ? -10.538 -3.055 -5.724 1.00 86.69 82 LEU A CA 1
ATOM 647 C C . LEU A 1 82 ? -10.525 -4.587 -5.694 1.00 86.69 82 LEU A C 1
ATOM 649 O O . LEU A 1 82 ? -11.388 -5.195 -5.059 1.00 86.69 82 LEU A O 1
ATOM 653 N N . PHE A 1 83 ? -9.532 -5.216 -6.325 1.00 87.69 83 PHE A N 1
ATOM 654 C CA . PHE A 1 83 ? -9.379 -6.671 -6.328 1.00 87.69 83 PHE A CA 1
ATOM 655 C C . PHE A 1 83 ? -9.235 -7.224 -4.904 1.00 87.69 83 PHE A C 1
ATOM 657 O O . PHE A 1 83 ? -9.943 -8.160 -4.515 1.00 87.69 83 PHE A O 1
ATOM 664 N N . LEU A 1 84 ? -8.365 -6.613 -4.097 1.00 86.12 84 LEU A N 1
ATOM 665 C CA . LEU A 1 84 ? -8.180 -6.989 -2.700 1.00 86.12 84 LEU A CA 1
ATOM 666 C C . LEU A 1 84 ? -9.453 -6.756 -1.882 1.00 86.12 84 LEU A C 1
ATOM 668 O O . LEU A 1 84 ? -9.833 -7.644 -1.114 1.00 86.12 84 LEU A O 1
ATOM 672 N N . SER A 1 85 ? -10.114 -5.606 -2.053 1.00 84.62 85 SER A N 1
ATOM 673 C CA . SER A 1 85 ? -11.314 -5.226 -1.292 1.00 84.62 85 SER A CA 1
ATOM 674 C C . SER A 1 85 ? -12.470 -6.189 -1.537 1.00 84.62 85 SER A C 1
ATOM 676 O O . SER A 1 85 ? -13.146 -6.594 -0.595 1.00 84.62 85 SER A O 1
ATOM 678 N N . LEU A 1 86 ? -12.658 -6.632 -2.781 1.00 83.19 86 LEU A N 1
ATOM 679 C CA . LEU A 1 86 ? -13.785 -7.488 -3.148 1.00 83.19 86 LEU A CA 1
ATOM 680 C C . LEU A 1 86 ? -13.543 -8.975 -2.865 1.00 83.19 86 LEU A C 1
ATOM 682 O O . LEU A 1 86 ? -14.472 -9.680 -2.475 1.00 83.19 86 LEU A O 1
ATOM 686 N N . LEU A 1 87 ? -12.325 -9.481 -3.077 1.00 82.88 87 LEU A N 1
ATOM 687 C CA . LEU A 1 87 ? -12.076 -10.931 -3.076 1.00 82.88 87 LEU A CA 1
ATOM 688 C C . LEU A 1 87 ? -11.317 -11.433 -1.851 1.00 82.88 87 LEU A C 1
ATOM 690 O O . LEU A 1 87 ? -11.575 -12.549 -1.387 1.00 82.88 87 LEU A O 1
ATOM 694 N N . VAL A 1 88 ? -10.359 -10.650 -1.356 1.00 82.06 88 VAL A N 1
ATOM 695 C CA . VAL A 1 88 ? -9.384 -11.106 -0.356 1.00 82.06 88 VAL A CA 1
ATOM 696 C C . VAL A 1 88 ? -9.786 -10.637 1.037 1.00 82.06 88 VAL A C 1
ATOM 698 O O . VAL A 1 88 ? -9.898 -11.440 1.962 1.00 82.06 88 VAL A O 1
ATOM 701 N N . ILE A 1 89 ? -10.078 -9.350 1.177 1.00 82.00 89 ILE A N 1
ATOM 702 C CA . ILE A 1 89 ? -10.414 -8.705 2.446 1.00 82.00 89 ILE A CA 1
ATOM 703 C C . ILE A 1 89 ? -11.632 -9.327 3.140 1.00 82.00 89 ILE A C 1
ATOM 705 O O . ILE A 1 89 ? -11.491 -9.669 4.315 1.00 82.00 89 ILE A O 1
ATOM 709 N N . PRO A 1 90 ? -12.784 -9.573 2.483 1.00 80.50 90 PRO A N 1
ATOM 710 C CA . PRO A 1 90 ? -13.926 -10.195 3.151 1.00 80.50 90 PRO A CA 1
ATOM 711 C C . PRO A 1 90 ? -13.603 -11.602 3.664 1.00 80.50 90 PRO A C 1
ATOM 713 O O . PRO A 1 90 ? -14.034 -11.974 4.751 1.00 80.50 90 PRO A O 1
ATOM 716 N N . LYS A 1 91 ? -12.780 -12.378 2.944 1.00 83.19 91 LYS A N 1
ATOM 717 C CA . LYS A 1 91 ? -12.364 -13.718 3.394 1.00 83.19 91 LYS A CA 1
ATOM 718 C C . LYS A 1 91 ? -11.473 -13.647 4.630 1.00 83.19 91 LYS A C 1
ATOM 720 O O . LYS A 1 91 ? -11.610 -14.454 5.543 1.00 83.19 91 LYS A O 1
ATOM 725 N N . ILE A 1 92 ? -10.575 -12.670 4.668 1.00 81.38 92 ILE A N 1
ATOM 726 C CA . ILE A 1 92 ? -9.649 -12.468 5.783 1.00 81.38 92 ILE A CA 1
ATOM 727 C C . ILE A 1 92 ? -10.382 -11.925 7.008 1.00 81.38 92 ILE A C 1
ATOM 729 O O . ILE A 1 92 ? -10.106 -12.386 8.110 1.00 81.38 92 ILE A O 1
ATOM 733 N N . GLN A 1 93 ? -11.357 -11.031 6.832 1.00 81.81 93 GLN A N 1
ATOM 734 C CA . GLN A 1 93 ? -12.223 -10.551 7.915 1.00 81.81 93 GLN A CA 1
ATOM 735 C C . GLN A 1 93 ? -13.003 -11.682 8.593 1.00 81.81 93 GLN A C 1
ATOM 737 O O . GLN A 1 93 ? -13.169 -11.659 9.808 1.00 81.81 93 GLN A O 1
ATOM 742 N N . VAL A 1 94 ? -13.436 -12.697 7.838 1.00 78.81 94 VAL A N 1
ATOM 743 C CA . VAL A 1 94 ? -14.115 -13.876 8.405 1.00 78.81 94 VAL A CA 1
ATOM 744 C C . VAL A 1 94 ? -13.168 -14.731 9.257 1.00 78.81 94 VAL A C 1
ATOM 746 O O . VAL A 1 94 ? -13.589 -15.301 10.259 1.00 78.81 94 VAL A O 1
ATOM 749 N N . ILE A 1 95 ? -11.890 -14.822 8.879 1.00 79.56 95 ILE A N 1
ATOM 750 C CA . ILE A 1 95 ? -10.894 -15.657 9.573 1.00 79.56 95 ILE A CA 1
ATOM 751 C C . ILE A 1 95 ? -10.295 -14.925 10.784 1.00 79.56 95 ILE A C 1
ATOM 753 O O . ILE A 1 95 ? -10.025 -15.534 11.820 1.00 79.56 95 ILE A O 1
ATOM 757 N N . LEU A 1 96 ? -10.071 -13.616 10.665 1.00 80.25 96 LEU A N 1
ATOM 758 C CA . LEU A 1 96 ? -9.382 -12.795 11.655 1.00 80.25 96 LEU A CA 1
ATOM 759 C C . LEU A 1 96 ? -10.365 -11.865 12.357 1.00 80.25 96 LEU A C 1
ATOM 761 O O . LEU A 1 96 ? -10.748 -10.826 11.835 1.00 80.25 96 LEU A O 1
ATOM 765 N N . ASN A 1 97 ? -10.690 -12.198 13.603 1.00 71.75 97 ASN A N 1
ATOM 766 C CA . ASN A 1 97 ? -11.646 -11.430 14.401 1.00 71.75 97 ASN A CA 1
ATOM 767 C C . ASN A 1 97 ? -11.024 -10.198 15.102 1.00 71.75 97 ASN A C 1
ATOM 769 O O . ASN A 1 97 ? -11.693 -9.485 15.847 1.00 71.75 97 ASN A O 1
ATOM 773 N N . THR A 1 98 ? -9.724 -9.942 14.900 1.00 81.00 98 THR A N 1
ATOM 774 C CA . THR A 1 98 ? -8.990 -8.886 15.614 1.00 81.00 98 THR A CA 1
ATOM 775 C C . THR A 1 98 ? -8.693 -7.700 14.690 1.00 81.00 98 THR A C 1
ATOM 777 O O . THR A 1 98 ? -7.869 -7.834 13.780 1.00 81.00 98 THR A O 1
ATOM 780 N N . PRO A 1 99 ? -9.246 -6.498 14.951 1.00 78.81 99 PRO A N 1
ATOM 781 C CA . PRO A 1 99 ? -9.128 -5.350 14.045 1.00 78.81 99 PRO A CA 1
ATOM 782 C C . PRO A 1 99 ? -7.685 -4.858 13.863 1.00 78.81 99 PRO A C 1
ATOM 784 O O . PRO A 1 99 ? -7.336 -4.356 12.800 1.00 78.81 99 PRO A O 1
ATOM 787 N N . LYS A 1 100 ? -6.820 -5.028 14.872 1.00 81.25 100 LYS A N 1
ATOM 788 C CA . LYS A 1 100 ? -5.393 -4.671 14.773 1.00 81.25 100 LYS A CA 1
A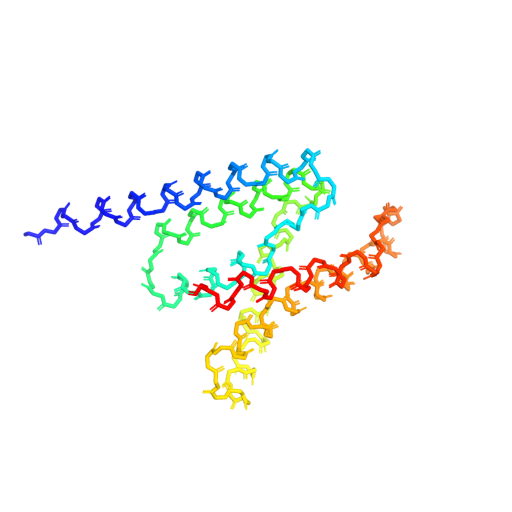TOM 789 C C . LYS A 1 100 ? -4.629 -5.591 13.821 1.00 81.25 100 LYS A C 1
ATOM 791 O O . LYS A 1 100 ? -3.837 -5.120 13.017 1.00 81.25 100 LYS A O 1
ATOM 796 N N . ILE A 1 101 ? -4.892 -6.896 13.895 1.00 82.00 101 ILE A N 1
ATOM 797 C CA . ILE A 1 101 ? -4.220 -7.891 13.050 1.00 82.00 101 ILE A CA 1
ATOM 798 C C . ILE A 1 101 ? -4.724 -7.773 11.608 1.00 82.00 101 ILE A C 1
ATOM 800 O O . ILE A 1 101 ? -3.937 -7.903 10.678 1.00 82.00 101 ILE A O 1
ATOM 804 N N . LEU A 1 102 ? -6.004 -7.430 11.419 1.00 84.69 102 LEU A N 1
ATOM 805 C CA . LEU A 1 102 ? -6.561 -7.133 10.098 1.00 84.69 102 LEU A CA 1
ATOM 806 C C . LEU A 1 102 ? -5.825 -5.987 9.395 1.00 84.69 102 LEU A C 1
ATOM 808 O O . LEU A 1 102 ? -5.451 -6.137 8.238 1.00 84.69 102 LEU A O 1
ATOM 812 N N . LYS A 1 103 ? -5.550 -4.877 10.094 1.00 83.75 103 LYS A N 1
ATOM 813 C CA . LYS A 1 103 ? -4.788 -3.752 9.521 1.00 83.75 103 LYS A CA 1
ATOM 814 C C . LYS A 1 103 ? -3.381 -4.169 9.089 1.00 83.75 103 LYS A C 1
ATOM 816 O O . LYS A 1 103 ? -2.950 -3.813 8.000 1.00 83.75 103 LYS A O 1
ATOM 821 N N . LEU A 1 104 ? -2.690 -4.963 9.906 1.00 86.12 104 LEU A N 1
ATOM 822 C CA . LEU A 1 104 ? -1.364 -5.489 9.561 1.00 86.12 104 LEU A CA 1
ATOM 823 C C . LEU A 1 104 ? -1.418 -6.408 8.333 1.00 86.12 104 LEU A C 1
ATOM 825 O O . LEU A 1 104 ? -0.587 -6.292 7.435 1.00 86.12 104 LEU A O 1
ATOM 829 N N . ALA A 1 105 ? -2.426 -7.280 8.266 1.00 85.88 105 ALA A N 1
ATOM 830 C CA . ALA A 1 105 ? -2.640 -8.149 7.115 1.00 85.88 105 ALA A CA 1
ATOM 831 C C . ALA A 1 105 ? -2.904 -7.339 5.837 1.00 85.88 105 ALA A C 1
ATOM 833 O O . ALA A 1 105 ? -2.377 -7.680 4.784 1.00 85.88 105 ALA A O 1
ATOM 834 N N . TYR A 1 106 ? -3.663 -6.244 5.925 1.00 86.19 106 TYR A N 1
ATOM 835 C CA . TYR A 1 106 ? -3.923 -5.352 4.794 1.00 86.19 106 TYR A CA 1
ATOM 836 C C . TYR A 1 106 ? -2.645 -4.727 4.233 1.00 86.19 106 TYR A C 1
ATOM 838 O O . TYR A 1 106 ? -2.456 -4.760 3.020 1.00 86.19 106 TYR A O 1
ATOM 846 N N . VAL A 1 107 ? -1.744 -4.238 5.094 1.00 86.62 107 VAL A N 1
ATOM 847 C CA . VAL A 1 107 ? -0.437 -3.712 4.658 1.00 86.62 107 VAL A CA 1
ATOM 848 C C . VAL A 1 107 ? 0.366 -4.791 3.937 1.00 86.62 107 VAL A C 1
ATOM 850 O O . VAL A 1 107 ? 0.827 -4.574 2.818 1.00 86.62 107 VAL A O 1
ATOM 853 N N . ALA A 1 108 ? 0.494 -5.973 4.546 1.00 86.62 108 ALA A N 1
ATOM 854 C CA . ALA A 1 108 ? 1.251 -7.072 3.954 1.00 86.62 108 ALA A CA 1
ATOM 855 C C . ALA A 1 108 ? 0.678 -7.494 2.590 1.00 86.62 108 ALA A C 1
ATOM 857 O O . ALA A 1 108 ? 1.427 -7.702 1.639 1.00 86.62 108 ALA A O 1
ATOM 858 N N . LEU A 1 109 ? -0.648 -7.580 2.468 1.00 87.00 109 LEU A N 1
ATOM 859 C CA . LEU A 1 109 ? -1.318 -7.953 1.221 1.00 87.00 109 LEU A CA 1
ATOM 860 C C . LEU A 1 109 ? -1.181 -6.893 0.138 1.00 87.00 109 LEU A C 1
ATOM 862 O O . LEU A 1 109 ? -0.996 -7.254 -1.022 1.00 87.00 109 LEU A O 1
ATOM 866 N N . ALA A 1 110 ? -1.266 -5.612 0.495 1.00 87.62 110 ALA A N 1
ATOM 867 C CA . ALA A 1 110 ? -1.113 -4.521 -0.458 1.00 87.62 110 ALA A CA 1
ATOM 868 C C . ALA A 1 110 ? 0.261 -4.598 -1.141 1.00 87.62 110 ALA A C 1
ATOM 870 O O . ALA A 1 110 ? 0.341 -4.642 -2.364 1.00 87.62 110 ALA A O 1
ATOM 871 N N . TYR A 1 111 ? 1.329 -4.748 -0.357 1.00 86.94 111 TYR A N 1
ATOM 872 C CA . TYR A 1 111 ? 2.686 -4.868 -0.892 1.00 86.94 111 TYR A CA 1
ATOM 873 C C . TYR A 1 111 ? 2.963 -6.190 -1.601 1.00 86.94 111 TYR A C 1
ATOM 875 O O . TYR A 1 111 ? 3.608 -6.192 -2.647 1.00 86.94 111 TYR A O 1
ATOM 883 N N . LEU A 1 112 ? 2.482 -7.316 -1.066 1.00 87.94 112 LEU A N 1
ATOM 884 C CA . LEU A 1 112 ? 2.670 -8.612 -1.720 1.00 87.94 112 LEU A CA 1
ATOM 885 C C . LEU A 1 112 ? 1.948 -8.663 -3.066 1.00 87.94 112 LEU A C 1
ATOM 887 O O . LEU A 1 112 ? 2.535 -9.094 -4.052 1.00 87.94 112 LEU A O 1
ATOM 891 N N . SER A 1 113 ? 0.696 -8.208 -3.129 1.00 86.56 113 SER A N 1
ATOM 892 C CA . SER A 1 113 ? -0.051 -8.153 -4.391 1.00 86.56 113 SER A CA 1
ATOM 893 C C . SER A 1 113 ? 0.595 -7.195 -5.389 1.00 86.56 113 SER A C 1
ATOM 895 O O . SER A 1 113 ? 0.750 -7.563 -6.549 1.00 86.56 113 SER A O 1
ATOM 897 N N . TYR A 1 114 ? 1.046 -6.024 -4.937 1.00 85.12 114 TYR A N 1
ATOM 898 C CA . TYR A 1 114 ? 1.804 -5.085 -5.757 1.00 85.12 114 TYR A CA 1
ATOM 899 C C . TYR A 1 114 ? 3.057 -5.738 -6.358 1.00 85.12 114 TYR A C 1
ATOM 901 O O . TYR A 1 114 ? 3.237 -5.708 -7.573 1.00 85.12 114 TYR A O 1
ATOM 909 N N . TYR A 1 115 ? 3.860 -6.411 -5.528 1.00 85.94 115 TYR A N 1
ATOM 910 C CA . TYR A 1 115 ? 5.049 -7.138 -5.967 1.00 85.94 115 TYR A CA 1
ATOM 911 C C . TYR A 1 115 ? 4.727 -8.216 -7.003 1.00 85.94 115 TYR A C 1
ATOM 913 O O . TYR A 1 115 ? 5.293 -8.215 -8.092 1.00 85.94 115 TYR A O 1
ATOM 921 N N . PHE A 1 116 ? 3.779 -9.106 -6.694 1.00 85.50 116 PHE A N 1
ATOM 922 C CA . PHE A 1 116 ? 3.409 -10.198 -7.593 1.00 85.50 116 PHE A CA 1
ATOM 923 C C . PHE A 1 116 ? 2.927 -9.694 -8.950 1.00 85.50 116 PHE A C 1
ATOM 925 O O . PHE A 1 116 ? 3.277 -10.274 -9.974 1.00 85.50 116 PHE A O 1
ATOM 932 N N . ILE A 1 117 ? 2.119 -8.634 -8.980 1.00 83.56 117 ILE A N 1
ATOM 933 C CA . ILE A 1 117 ? 1.565 -8.145 -10.242 1.00 83.56 117 ILE A CA 1
ATOM 934 C C . ILE A 1 117 ? 2.632 -7.393 -11.046 1.00 83.56 117 ILE A C 1
ATOM 936 O O . ILE A 1 117 ? 2.644 -7.523 -12.267 1.00 83.56 117 ILE A O 1
ATOM 940 N N . ILE A 1 118 ? 3.559 -6.676 -10.402 1.00 80.31 118 ILE A N 1
ATOM 941 C CA . ILE A 1 118 ? 4.704 -6.071 -11.100 1.00 80.31 118 ILE A CA 1
ATOM 942 C C . ILE A 1 118 ? 5.618 -7.128 -11.702 1.00 80.31 118 ILE A C 1
ATOM 944 O O . ILE A 1 118 ? 5.967 -7.005 -12.867 1.00 80.31 118 ILE A O 1
ATOM 948 N N . GLU A 1 119 ? 5.955 -8.179 -10.958 1.00 81.25 119 GLU A N 1
ATOM 949 C CA . GLU A 1 119 ? 6.764 -9.292 -11.472 1.00 81.25 119 GLU A CA 1
ATOM 950 C C . GLU A 1 119 ? 6.081 -9.963 -12.678 1.00 81.25 119 GLU A C 1
ATOM 952 O O . GLU A 1 119 ? 6.714 -10.250 -13.693 1.00 81.25 119 GLU A O 1
ATOM 957 N N . ILE A 1 120 ? 4.756 -10.155 -12.620 1.00 82.56 120 ILE A N 1
ATOM 958 C CA . ILE A 1 120 ? 3.976 -10.668 -13.758 1.00 82.56 120 ILE A CA 1
ATOM 959 C C . ILE A 1 120 ? 4.012 -9.690 -14.942 1.00 82.56 120 ILE A C 1
ATOM 961 O O . ILE A 1 120 ? 4.132 -10.123 -16.087 1.00 82.56 120 ILE A O 1
ATOM 965 N N . LEU A 1 121 ? 3.897 -8.384 -14.696 1.00 77.56 121 LEU A N 1
ATOM 966 C CA . LEU A 1 121 ? 3.960 -7.371 -15.748 1.00 77.56 121 LEU A CA 1
ATOM 967 C C . LEU A 1 121 ? 5.349 -7.276 -16.379 1.00 77.56 121 LEU A C 1
ATOM 969 O O . LEU A 1 121 ? 5.425 -7.142 -17.597 1.00 77.56 121 LEU A O 1
ATOM 973 N N . ASP A 1 122 ? 6.423 -7.380 -15.600 1.00 79.62 122 ASP A N 1
ATOM 974 C CA . ASP A 1 122 ? 7.792 -7.406 -16.121 1.00 79.62 122 ASP A CA 1
ATOM 975 C C . ASP A 1 122 ? 7.991 -8.627 -17.032 1.00 79.62 122 ASP A C 1
ATOM 977 O O . ASP A 1 122 ? 8.429 -8.494 -18.172 1.00 79.62 122 ASP A O 1
ATOM 981 N N . LEU A 1 123 ? 7.504 -9.805 -16.623 1.00 80.94 123 LEU A N 1
ATOM 982 C CA . LEU A 1 123 ? 7.533 -11.009 -17.464 1.00 80.94 123 LEU A CA 1
ATOM 983 C C . LEU A 1 123 ? 6.778 -10.856 -18.797 1.00 80.94 123 LEU A C 1
ATOM 985 O O . LEU A 1 123 ? 7.170 -11.468 -19.790 1.00 80.94 123 LEU A O 1
ATOM 989 N N . ILE A 1 124 ? 5.686 -10.084 -18.830 1.00 81.56 124 ILE A N 1
ATOM 990 C CA . ILE A 1 124 ? 4.837 -9.928 -20.025 1.00 81.56 124 ILE A CA 1
ATOM 991 C C . ILE A 1 124 ? 5.318 -8.784 -20.926 1.00 81.56 124 ILE A C 1
ATOM 993 O O . ILE A 1 124 ? 5.292 -8.910 -22.150 1.00 81.56 124 ILE A O 1
ATOM 997 N N . VAL A 1 125 ? 5.704 -7.653 -20.335 1.00 77.75 125 VAL A N 1
ATOM 998 C CA . VAL A 1 125 ? 5.977 -6.390 -21.041 1.00 77.75 125 VAL A CA 1
ATOM 999 C C . VAL A 1 125 ? 7.486 -6.143 -21.189 1.00 77.75 125 VAL A C 1
ATOM 1001 O O . VAL A 1 125 ? 7.893 -5.362 -22.047 1.00 77.75 125 VAL A O 1
ATOM 1004 N N . GLY A 1 126 ? 8.330 -6.829 -20.411 1.00 66.94 126 GLY A N 1
ATOM 1005 C CA . GLY A 1 126 ? 9.790 -6.680 -20.424 1.00 66.94 126 GLY A CA 1
ATOM 1006 C C . GLY A 1 126 ? 10.267 -5.332 -19.880 1.00 66.94 126 GLY A C 1
ATOM 1007 O O . GLY A 1 126 ? 11.315 -4.828 -20.292 1.00 66.94 126 GLY A O 1
ATOM 1008 N N . VAL A 1 127 ? 9.463 -4.698 -19.025 1.00 63.84 127 VAL A N 1
ATOM 1009 C CA . VAL A 1 127 ? 9.812 -3.430 -18.381 1.00 63.84 127 VAL A CA 1
ATOM 1010 C C . VAL A 1 127 ? 10.529 -3.769 -17.087 1.00 63.84 127 VAL A C 1
ATOM 1012 O O . VAL A 1 127 ? 9.862 -4.114 -16.121 1.00 63.84 127 VAL A O 1
ATOM 1015 N N . ASN A 1 128 ? 11.859 -3.623 -17.076 1.00 61.88 128 ASN A N 1
ATOM 1016 C CA . ASN A 1 128 ? 12.728 -3.910 -15.929 1.00 61.88 128 ASN A CA 1
ATOM 1017 C C . ASN A 1 128 ? 12.361 -3.062 -14.691 1.00 61.88 128 ASN A C 1
ATOM 1019 O O . ASN A 1 128 ? 13.037 -2.080 -14.365 1.00 61.88 128 ASN A O 1
ATOM 1023 N N . PHE A 1 129 ? 11.301 -3.434 -13.981 1.00 63.94 129 PHE A N 1
ATOM 1024 C CA . PHE A 1 129 ? 10.953 -2.878 -12.684 1.00 63.94 129 PHE A CA 1
ATOM 1025 C C . PHE A 1 129 ? 11.841 -3.559 -11.645 1.00 63.94 129 PHE A C 1
ATOM 1027 O O . PHE A 1 129 ? 11.487 -4.570 -11.048 1.00 63.94 129 PHE A O 1
ATOM 1034 N N . SER A 1 130 ? 13.035 -3.011 -11.422 1.00 58.44 130 SER A N 1
ATOM 1035 C CA . SER A 1 130 ? 13.994 -3.541 -10.451 1.00 58.44 130 SER A CA 1
ATOM 1036 C C . SER A 1 130 ? 13.560 -3.228 -9.013 1.00 58.44 130 SER A C 1
ATOM 1038 O O . SER A 1 130 ? 14.125 -2.347 -8.363 1.00 58.44 130 SER A O 1
ATOM 1040 N N . CYS A 1 131 ? 12.543 -3.929 -8.509 1.00 65.44 131 CYS A N 1
ATOM 1041 C CA . CYS A 1 131 ? 12.108 -3.835 -7.119 1.00 65.44 131 CYS A CA 1
ATOM 1042 C C . CYS A 1 131 ? 12.691 -5.004 -6.310 1.00 65.44 131 CYS A C 1
ATOM 1044 O O . CYS A 1 131 ? 12.314 -6.158 -6.488 1.00 65.44 131 CYS A O 1
ATOM 1046 N N . SER A 1 132 ? 13.641 -4.721 -5.414 1.00 78.06 132 SER A N 1
ATOM 1047 C CA . SER A 1 132 ? 14.245 -5.761 -4.573 1.00 78.06 132 SER A CA 1
ATOM 1048 C C . SER A 1 132 ? 13.250 -6.263 -3.528 1.00 78.06 132 SER A C 1
ATOM 1050 O O . SER A 1 132 ? 12.727 -5.480 -2.734 1.00 78.06 132 SER A O 1
ATOM 1052 N N . PHE A 1 133 ? 13.063 -7.582 -3.447 1.00 78.81 133 PHE A N 1
ATOM 1053 C CA . PHE A 1 133 ? 12.209 -8.222 -2.441 1.00 78.81 133 PHE A CA 1
ATOM 1054 C C . PHE A 1 133 ? 12.548 -7.793 -0.998 1.00 78.81 133 PHE A C 1
ATOM 1056 O O . PHE A 1 133 ? 11.657 -7.590 -0.173 1.00 78.81 133 PHE A O 1
ATOM 1063 N N . LEU A 1 134 ? 13.835 -7.581 -0.694 1.00 81.94 134 LEU A N 1
ATOM 1064 C CA . LEU A 1 134 ? 14.280 -7.100 0.621 1.00 81.94 134 LEU A CA 1
ATOM 1065 C C . LEU A 1 134 ? 13.779 -5.684 0.931 1.00 81.94 134 LEU A C 1
ATOM 1067 O O . L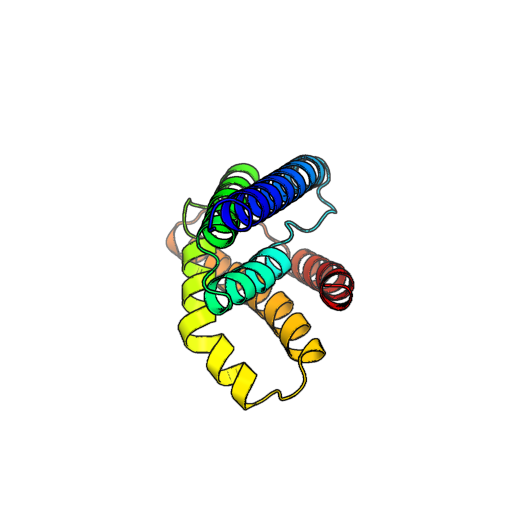EU A 1 134 ? 13.456 -5.382 2.078 1.00 81.94 134 LEU A O 1
ATOM 1071 N N . MET A 1 135 ? 13.692 -4.828 -0.086 1.00 80.94 135 MET A N 1
ATOM 1072 C CA . MET A 1 135 ? 13.190 -3.462 0.054 1.00 80.94 135 MET A CA 1
ATOM 1073 C C . MET A 1 135 ? 11.684 -3.456 0.331 1.00 80.94 135 MET A C 1
ATOM 1075 O O . MET A 1 135 ? 11.205 -2.693 1.163 1.00 80.94 135 MET A O 1
ATOM 1079 N N . ILE A 1 136 ? 10.945 -4.381 -0.279 1.00 84.19 136 ILE A N 1
ATOM 1080 C CA . ILE A 1 136 ? 9.506 -4.542 -0.040 1.00 84.19 136 ILE A CA 1
ATOM 1081 C C . ILE A 1 136 ? 9.241 -5.036 1.380 1.00 84.19 136 ILE A C 1
ATOM 1083 O O . ILE A 1 136 ? 8.377 -4.494 2.065 1.00 84.19 136 ILE A O 1
ATOM 1087 N N . LEU A 1 137 ? 10.014 -6.011 1.869 1.00 85.38 137 LEU A N 1
ATOM 1088 C CA . LEU A 1 137 ? 9.924 -6.441 3.269 1.00 85.38 137 LEU A CA 1
ATOM 1089 C C . LEU A 1 137 ? 10.225 -5.295 4.240 1.00 85.38 137 LEU A C 1
ATOM 1091 O O . LEU A 1 137 ? 9.551 -5.163 5.264 1.00 85.38 137 LEU A O 1
ATOM 1095 N N . TYR A 1 138 ? 11.207 -4.458 3.905 1.00 85.75 138 TYR A N 1
ATOM 1096 C CA . TYR A 1 138 ? 11.531 -3.266 4.679 1.00 85.75 138 TYR A CA 1
ATOM 1097 C C . TYR A 1 138 ? 10.350 -2.280 4.733 1.00 85.75 138 TYR A C 1
ATOM 1099 O O . TYR A 1 138 ? 9.965 -1.835 5.817 1.00 85.75 138 TYR A O 1
ATOM 1107 N N . PHE A 1 139 ? 9.713 -2.006 3.593 1.00 85.62 139 PHE A N 1
ATOM 1108 C CA . PHE A 1 139 ? 8.535 -1.139 3.515 1.00 85.62 139 PHE A CA 1
ATOM 1109 C C . PHE A 1 139 ? 7.326 -1.699 4.264 1.00 85.62 139 PHE A C 1
ATOM 1111 O O . PHE A 1 139 ? 6.688 -0.966 5.022 1.00 85.62 139 PHE A O 1
ATOM 1118 N N . ILE A 1 140 ? 7.068 -3.005 4.148 1.00 86.44 140 ILE A N 1
ATOM 1119 C CA . ILE A 1 140 ? 6.023 -3.690 4.918 1.00 86.44 140 ILE A CA 1
ATOM 1120 C C . ILE A 1 140 ? 6.266 -3.505 6.420 1.00 86.44 140 ILE A C 1
ATOM 1122 O O . ILE A 1 140 ? 5.340 -3.154 7.150 1.00 86.44 140 ILE A O 1
ATOM 1126 N N . ALA A 1 141 ? 7.498 -3.705 6.899 1.00 87.19 141 ALA A N 1
ATOM 1127 C CA . ALA A 1 141 ? 7.832 -3.558 8.315 1.00 87.19 141 ALA A CA 1
ATOM 1128 C C . ALA A 1 141 ? 7.582 -2.134 8.834 1.00 87.19 141 ALA A C 1
ATOM 1130 O O . ALA A 1 141 ? 6.970 -1.970 9.893 1.00 87.19 141 ALA A O 1
ATOM 1131 N N . LEU A 1 142 ? 8.005 -1.114 8.085 1.00 85.88 142 LEU A N 1
ATOM 1132 C CA . LEU A 1 142 ? 7.772 0.280 8.459 1.00 85.88 142 LEU A CA 1
ATOM 1133 C C . LEU A 1 142 ? 6.286 0.635 8.472 1.00 85.88 142 LEU A C 1
ATOM 1135 O O . LEU A 1 142 ? 5.796 1.214 9.442 1.00 85.88 142 LEU A O 1
ATOM 1139 N N . GLU A 1 143 ? 5.548 0.270 7.429 1.00 85.31 143 GLU A N 1
ATOM 1140 C CA . GLU A 1 143 ? 4.127 0.596 7.365 1.00 85.31 143 GLU A CA 1
ATOM 1141 C C . GLU A 1 143 ? 3.291 -0.166 8.377 1.00 85.31 143 GLU A C 1
ATOM 1143 O O . GLU A 1 143 ? 2.312 0.379 8.879 1.00 85.31 143 GLU A O 1
ATOM 1148 N N . MET A 1 144 ? 3.686 -1.384 8.747 1.00 85.81 144 MET A N 1
ATOM 1149 C CA . MET A 1 144 ? 3.042 -2.103 9.843 1.00 85.81 144 MET A CA 1
ATOM 1150 C C . MET A 1 144 ? 3.123 -1.318 11.156 1.00 85.81 144 MET A C 1
ATOM 1152 O O . MET A 1 144 ? 2.140 -1.281 11.895 1.00 85.81 144 MET A O 1
ATOM 1156 N N . ILE A 1 145 ? 4.247 -0.645 11.432 1.00 85.19 145 ILE A N 1
ATOM 1157 C CA . ILE A 1 145 ? 4.383 0.211 12.619 1.00 85.19 145 ILE A CA 1
ATOM 1158 C C . ILE A 1 145 ? 3.376 1.360 12.547 1.00 85.19 145 ILE A C 1
ATOM 1160 O O . ILE A 1 145 ? 2.654 1.594 13.514 1.00 85.19 145 ILE A O 1
ATOM 1164 N N . VAL A 1 146 ? 3.275 2.041 11.403 1.00 83.12 146 VAL A N 1
ATOM 1165 C CA . VAL A 1 146 ? 2.342 3.166 11.231 1.00 83.12 146 VAL A CA 1
ATOM 1166 C C . VAL A 1 146 ? 0.882 2.700 11.302 1.00 83.12 146 VAL A C 1
ATOM 1168 O O . VAL A 1 146 ? 0.059 3.329 11.968 1.00 83.12 146 VAL A O 1
ATOM 1171 N N . ALA A 1 147 ? 0.558 1.557 10.696 1.00 82.25 147 ALA A N 1
ATOM 1172 C CA . ALA A 1 147 ? -0.787 0.988 10.658 1.00 82.25 147 ALA A CA 1
ATOM 1173 C C . ALA A 1 147 ? -1.335 0.600 12.041 1.00 82.25 147 ALA A C 1
ATOM 1175 O O . ALA A 1 147 ? -2.553 0.547 12.218 1.00 82.25 147 ALA A O 1
ATOM 1176 N N . ILE A 1 148 ? -0.469 0.353 13.032 1.00 83.56 148 ILE A N 1
ATOM 1177 C CA . ILE A 1 148 ? -0.885 0.097 14.422 1.00 83.56 148 ILE A CA 1
ATOM 1178 C C . ILE A 1 148 ? -1.480 1.353 15.076 1.00 83.56 148 ILE A C 1
ATOM 1180 O O . ILE A 1 148 ? -2.351 1.225 15.941 1.00 83.56 148 ILE A O 1
ATOM 1184 N N . PHE A 1 149 ? -1.026 2.546 14.679 1.00 78.44 149 PHE A N 1
ATOM 1185 C CA . PHE A 1 149 ? -1.474 3.827 15.240 1.00 78.44 149 PHE A CA 1
ATOM 1186 C C . PHE A 1 149 ? -2.675 4.442 14.504 1.00 78.44 149 PHE A C 1
ATOM 1188 O O . PHE A 1 149 ? -3.278 5.387 15.015 1.00 78.44 149 PHE A O 1
ATOM 1195 N N . LEU A 1 150 ? -3.027 3.908 13.330 1.00 71.44 150 LEU A N 1
ATOM 1196 C CA . LEU A 1 150 ? -4.203 4.286 12.536 1.00 71.44 150 LEU A CA 1
ATOM 1197 C C . LEU A 1 150 ? -5.477 3.603 13.057 1.00 71.44 150 LEU A C 1
ATOM 1199 O O . LEU A 1 150 ? -6.611 4.081 12.812 1.00 71.44 150 LEU A O 1
#

Foldseek 3Di:
DPPPPVVVLLVVLVVVLVVLLVLLVVCLVPVLAANCLLVLLVQLLVCVVVVSVSNNVSSLVSVQSSCVSLVHPGCPSVVLSVCCNPPPLVVVVVVDVDPLVSSLVSLVSSLVSVVVVVVVCCVVVVDPPPDDPVSSVSSSVVSNVVSNVD

pLDDT: mean 79.53, std 7.81, range [46.75, 87.94]

Secondary structure (DSSP, 8-state):
--HHHHHHHHHHHHHHHHHHHHHHHHHHH-TTS---HHHHHHHHHHHHHTT-HHHHHHHHHHHHHHHHHTTPPTTHHHHHHHHIIIIIHHHHHHH---HHHHHHHHHHHHHHHHHHHHHHHHHHH-------HHHHHHHHHHHHHHHHH-

Sequence (150 aa):
MRRNSFNKDILKAVILFAGLCIYESIASMLVFLPPLIGICLILFIRFDQSDNFYSFLAIACAVIFVEIENNIPLGFLLAVFLFLSLLVIPKIQVILNTPKILKLAYVALAYLSYYFIIEILDLIVGVNFSCSFLMILYFIALEMIVAIFL

Radius of gyration: 15.82 Å; chains: 1; bounding box: 45×38×37 Å